Protein AF-A0A3A9AGW6-F1 (afdb_monomer_lite)

Structure (mmCIF, N/CA/C/O backbone):
data_AF-A0A3A9AGW6-F1
#
_entry.id   AF-A0A3A9AGW6-F1
#
loop_
_atom_site.group_PDB
_atom_site.id
_atom_site.type_symbol
_atom_site.label_atom_id
_atom_site.label_alt_id
_atom_site.label_comp_id
_atom_site.label_asym_id
_atom_site.label_entity_id
_atom_site.label_seq_id
_atom_site.pdbx_PDB_ins_code
_atom_site.Cartn_x
_atom_site.Cartn_y
_atom_site.Cartn_z
_atom_site.occupancy
_atom_site.B_iso_or_equiv
_atom_site.auth_seq_id
_atom_site.auth_comp_id
_atom_site.auth_asym_id
_atom_site.auth_atom_id
_atom_site.pdbx_PDB_model_num
ATOM 1 N N . MET A 1 1 ? -18.393 3.444 7.563 1.00 60.59 1 MET A N 1
ATOM 2 C CA . MET A 1 1 ? -17.406 2.835 6.640 1.00 60.59 1 MET A CA 1
ATOM 3 C C . MET A 1 1 ? -17.168 3.638 5.354 1.00 60.59 1 MET A C 1
ATOM 5 O O . MET A 1 1 ? -16.061 3.570 4.843 1.00 60.59 1 MET A O 1
ATOM 9 N N . ILE A 1 2 ? -18.143 4.434 4.879 1.00 63.12 2 ILE A N 1
ATOM 10 C CA . ILE A 1 2 ? -18.035 5.324 3.697 1.00 63.12 2 ILE A CA 1
ATOM 11 C C . ILE A 1 2 ? -16.749 6.183 3.715 1.00 63.12 2 ILE A C 1
ATOM 13 O O . ILE A 1 2 ? -16.004 6.175 2.745 1.00 63.12 2 ILE A O 1
ATOM 17 N N . LYS A 1 3 ? -16.384 6.758 4.873 1.00 85.12 3 LYS A N 1
ATOM 18 C CA . LYS A 1 3 ? -15.176 7.593 5.035 1.00 85.12 3 LYS A CA 1
ATOM 19 C C . LYS A 1 3 ? -13.853 6.916 4.625 1.00 85.12 3 LYS A C 1
ATOM 21 O O . LYS A 1 3 ? -12.990 7.576 4.059 1.00 85.12 3 LYS A O 1
ATOM 26 N N . CYS A 1 4 ? -13.664 5.620 4.910 1.00 89.31 4 CYS A N 1
ATOM 27 C CA . CYS A 1 4 ? -12.426 4.921 4.532 1.00 89.31 4 CYS A CA 1
ATOM 28 C C . CYS A 1 4 ? -12.323 4.768 3.012 1.00 89.31 4 CYS A C 1
ATOM 30 O O . CYS A 1 4 ? -11.256 4.972 2.438 1.00 89.31 4 CYS A O 1
ATOM 32 N N . TYR A 1 5 ? -13.443 4.430 2.369 1.00 90.19 5 TYR A N 1
ATOM 33 C CA . TYR A 1 5 ? -13.514 4.320 0.917 1.00 90.19 5 TYR A CA 1
ATOM 34 C C . TYR A 1 5 ? -13.325 5.684 0.245 1.00 90.19 5 TYR A C 1
ATOM 36 O O . TYR A 1 5 ? -12.588 5.754 -0.732 1.00 90.19 5 TYR A O 1
ATOM 44 N N . ASP A 1 6 ? -13.869 6.769 0.803 1.00 91.00 6 ASP A N 1
ATOM 45 C CA . ASP A 1 6 ? -13.651 8.130 0.287 1.00 91.00 6 ASP A CA 1
ATOM 46 C C . ASP A 1 6 ? -12.162 8.520 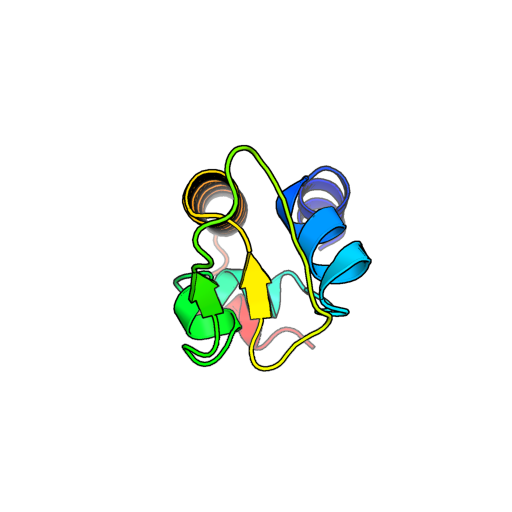0.302 1.00 91.00 6 ASP A C 1
ATOM 48 O O . ASP A 1 6 ? -11.634 9.025 -0.690 1.00 91.00 6 ASP A O 1
ATOM 52 N N . ILE A 1 7 ? -11.454 8.218 1.401 1.00 93.00 7 ILE A N 1
ATOM 53 C CA . ILE A 1 7 ? -10.001 8.435 1.512 1.00 93.00 7 ILE A CA 1
ATOM 54 C C . ILE A 1 7 ? -9.249 7.615 0.454 1.00 93.00 7 ILE A C 1
ATOM 56 O O . ILE A 1 7 ? -8.321 8.117 -0.182 1.00 93.00 7 ILE A O 1
ATOM 60 N N . MET A 1 8 ? -9.644 6.357 0.247 1.00 94.25 8 MET A N 1
ATOM 61 C CA . MET A 1 8 ? -9.013 5.484 -0.745 1.00 94.25 8 MET A CA 1
ATOM 62 C C . MET A 1 8 ? -9.271 5.934 -2.184 1.00 94.25 8 MET A C 1
ATOM 64 O O . MET A 1 8 ? -8.353 5.872 -2.999 1.00 94.25 8 MET A O 1
ATOM 68 N N . LEU A 1 9 ? -10.474 6.420 -2.500 1.00 90.31 9 LEU A N 1
ATOM 69 C CA . LEU A 1 9 ? -10.824 6.923 -3.833 1.00 90.31 9 LEU A CA 1
ATOM 70 C C . LEU A 1 9 ? -9.942 8.110 -4.245 1.00 90.31 9 LEU A C 1
ATOM 72 O O . LEU A 1 9 ? -9.544 8.209 -5.408 1.00 90.31 9 LEU A O 1
ATOM 76 N N . GLY A 1 10 ? -9.585 8.972 -3.289 1.00 89.44 10 GLY A N 1
ATOM 77 C CA . GLY A 1 10 ? -8.665 10.091 -3.502 1.00 89.44 10 GLY A CA 1
ATOM 78 C C . GLY A 1 10 ? -7.180 9.709 -3.548 1.00 89.44 10 GLY A C 1
ATOM 79 O O . GLY A 1 10 ? -6.339 10.569 -3.806 1.00 89.44 10 GLY A O 1
ATOM 80 N N . SER A 1 11 ? -6.823 8.448 -3.288 1.00 93.44 11 SER A N 1
ATOM 81 C CA . SER A 1 11 ? -5.429 8.031 -3.144 1.00 93.44 11 SER A CA 1
ATOM 82 C C . SER A 1 11 ? -4.800 7.607 -4.473 1.00 93.44 11 SER A C 1
ATOM 84 O O . SER A 1 11 ? -5.210 6.627 -5.100 1.00 93.44 11 SER A O 1
ATOM 86 N N . GLY A 1 12 ? -3.731 8.302 -4.875 1.00 92.25 12 GLY A N 1
ATOM 87 C CA . GLY A 1 12 ? -3.000 8.013 -6.115 1.00 92.25 12 GLY A CA 1
ATOM 88 C C . GLY A 1 12 ? -2.412 6.598 -6.177 1.00 92.25 12 GLY A C 1
ATOM 89 O O . GLY A 1 12 ? -2.363 5.999 -7.255 1.00 92.25 12 GLY A O 1
ATOM 90 N N . VAL A 1 13 ? -2.030 6.019 -5.032 1.00 94.81 13 VAL A N 1
ATOM 91 C CA . VAL A 1 13 ? -1.529 4.638 -4.973 1.00 94.81 13 VAL A CA 1
ATOM 92 C C . VAL A 1 13 ? -2.636 3.624 -5.247 1.00 94.81 13 VAL A C 1
ATOM 94 O O . VAL A 1 13 ? -2.399 2.684 -5.995 1.00 94.81 13 VAL A O 1
ATOM 97 N N . VAL A 1 14 ? -3.862 3.838 -4.757 1.00 95.75 14 VAL A N 1
ATOM 98 C CA . VAL A 1 14 ? -5.001 2.942 -5.040 1.00 95.75 14 VAL A CA 1
ATOM 99 C C . VAL A 1 14 ? -5.303 2.930 -6.535 1.00 95.75 14 VAL A C 1
ATOM 101 O O . VAL A 1 14 ? -5.424 1.866 -7.141 1.00 95.75 14 VAL A O 1
ATOM 104 N N . GLN A 1 15 ? -5.354 4.115 -7.147 1.00 92.94 15 GLN A N 1
ATOM 105 C CA . GLN A 1 15 ? -5.597 4.253 -8.583 1.00 92.94 15 GLN A CA 1
ATOM 106 C C . GLN A 1 15 ? -4.469 3.633 -9.415 1.00 92.94 15 GLN A C 1
ATOM 108 O O . GLN A 1 15 ? -4.741 2.947 -10.396 1.00 92.94 15 GLN A O 1
ATOM 113 N N . SER A 1 16 ? -3.210 3.821 -9.008 1.00 91.81 16 SER A N 1
ATOM 114 C CA . SER A 1 16 ? -2.056 3.247 -9.709 1.00 91.81 16 SER A CA 1
ATOM 115 C C . SER A 1 16 ? -2.047 1.720 -9.631 1.00 91.81 16 SER A C 1
ATOM 117 O O . SER A 1 16 ? -1.875 1.047 -10.644 1.00 91.81 16 SER A O 1
ATOM 119 N N . LEU A 1 17 ? -2.267 1.161 -8.442 1.00 93.56 17 LEU A N 1
ATOM 120 C CA . LEU A 1 17 ? -2.264 -0.285 -8.235 1.00 93.56 17 LEU A CA 1
ATOM 121 C C . LEU A 1 17 ? -3.391 -0.970 -9.013 1.00 93.56 17 LEU A C 1
ATOM 123 O O . LEU A 1 17 ? -3.137 -1.955 -9.706 1.00 93.56 17 LEU A O 1
ATOM 127 N N . LYS A 1 18 ? -4.601 -0.402 -8.989 1.00 93.06 18 LYS A N 1
ATOM 128 C CA . LYS A 1 18 ? -5.725 -0.905 -9.784 1.00 93.06 18 LYS A CA 1
ATOM 129 C C . LYS A 1 18 ? -5.490 -0.727 -11.286 1.00 93.06 18 LYS A C 1
ATOM 131 O O . LYS A 1 18 ? -5.685 -1.667 -12.047 1.00 93.06 18 LYS A O 1
ATOM 136 N N . GLY A 1 19 ? -5.068 0.462 -11.713 1.00 90.75 19 GLY A N 1
ATOM 137 C CA . GLY A 1 19 ? -4.946 0.820 -13.127 1.00 90.75 19 GLY A CA 1
ATOM 138 C C . GLY A 1 19 ? -3.802 0.119 -13.860 1.00 90.75 19 GLY A C 1
ATOM 139 O O . GLY A 1 19 ? -3.975 -0.269 -15.011 1.00 90.75 19 GLY A O 1
ATOM 140 N N . TYR A 1 20 ? -2.650 -0.064 -13.209 1.00 90.69 20 TYR A N 1
ATOM 141 C CA . TYR A 1 20 ? -1.466 -0.645 -13.854 1.00 90.69 20 TYR A CA 1
ATOM 142 C C . TYR A 1 20 ? -1.242 -2.117 -13.501 1.00 90.69 20 TYR A C 1
ATOM 144 O O . TYR A 1 20 ? -0.806 -2.897 -14.347 1.00 90.69 20 TYR A O 1
ATOM 152 N N . TRP A 1 21 ? -1.531 -2.507 -12.258 1.00 93.19 21 TRP A N 1
ATOM 153 C CA . TRP A 1 21 ? -1.256 -3.854 -11.750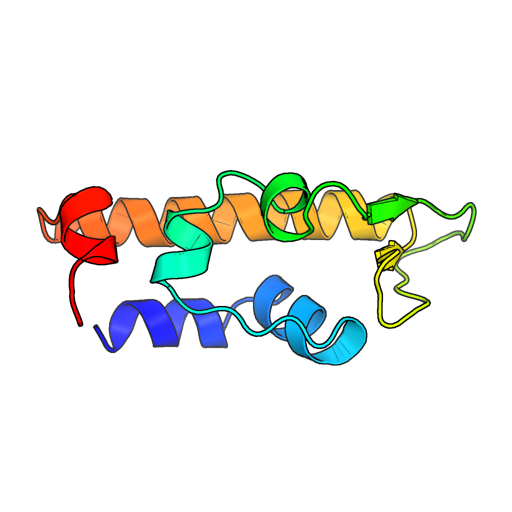 1.00 93.19 21 TRP A CA 1
ATOM 154 C C . TRP A 1 21 ? -2.507 -4.690 -11.497 1.00 93.19 21 TRP A C 1
ATOM 156 O O . TRP A 1 21 ? -2.376 -5.853 -11.129 1.00 93.19 21 TRP A O 1
ATOM 166 N N . GLY A 1 22 ? -3.706 -4.138 -11.708 1.00 91.25 22 GLY A N 1
ATOM 167 C CA . GLY A 1 22 ? -4.963 -4.854 -11.481 1.00 91.25 22 GLY A CA 1
ATOM 168 C C . GLY A 1 22 ? -5.204 -5.229 -10.016 1.00 91.25 22 GLY A C 1
ATOM 169 O O . GLY A 1 22 ? -6.062 -6.061 -9.737 1.00 91.25 22 GLY A O 1
ATOM 170 N N . ILE A 1 23 ? -4.455 -4.641 -9.077 1.00 92.81 23 ILE A N 1
ATOM 171 C CA . ILE A 1 23 ? -4.587 -4.937 -7.650 1.00 92.81 23 ILE A CA 1
ATOM 172 C C . ILE A 1 23 ? -5.761 -4.130 -7.104 1.00 92.81 23 ILE A C 1
ATOM 174 O O . ILE A 1 23 ? -5.706 -2.900 -7.012 1.00 92.81 23 ILE A O 1
ATOM 178 N N . GLU A 1 24 ? -6.827 -4.828 -6.728 1.00 92.62 24 GLU A N 1
ATOM 179 C CA . GLU A 1 24 ? -7.969 -4.218 -6.059 1.00 92.62 24 GLU A CA 1
ATOM 180 C C . GLU A 1 24 ? -7.720 -4.117 -4.555 1.00 92.62 24 GLU A C 1
ATOM 182 O O . GLU A 1 24 ? -7.401 -5.098 -3.886 1.00 92.62 24 GLU A O 1
ATOM 187 N N . LEU A 1 25 ? -7.873 -2.907 -4.019 1.00 93.19 25 LEU A N 1
ATOM 188 C CA . LEU A 1 25 ? -7.695 -2.632 -2.601 1.00 93.19 25 LEU A CA 1
ATOM 189 C C . LEU A 1 25 ? -9.033 -2.355 -1.929 1.00 93.19 25 LEU A C 1
ATOM 191 O O . LEU A 1 25 ? -9.829 -1.550 -2.411 1.00 93.19 25 LEU A O 1
ATOM 195 N N . SER A 1 26 ? -9.214 -2.951 -0.756 1.00 93.69 26 SER A N 1
ATOM 196 C CA . SER A 1 26 ? -10.220 -2.556 0.227 1.00 93.69 26 SER A CA 1
ATOM 197 C C . SER A 1 26 ? -9.540 -1.928 1.451 1.00 93.69 26 SER A C 1
ATOM 199 O O . SER A 1 26 ? -8.341 -2.149 1.671 1.00 93.69 26 SER A O 1
ATOM 201 N N . PRO A 1 27 ? -10.269 -1.168 2.287 1.00 94.19 27 PRO A N 1
ATOM 202 C CA . PRO A 1 27 ? -9.721 -0.630 3.527 1.00 94.19 27 PRO A CA 1
ATOM 203 C C . PRO A 1 27 ? -9.116 -1.715 4.425 1.00 94.19 27 PRO A C 1
ATOM 205 O O . PRO A 1 27 ? -8.055 -1.507 5.009 1.00 94.19 27 PRO A O 1
ATOM 208 N N . GLN A 1 28 ? -9.758 -2.885 4.499 1.00 93.44 28 GLN A N 1
ATOM 209 C CA . GLN A 1 28 ? -9.297 -4.020 5.298 1.00 93.44 28 GLN A CA 1
ATOM 210 C C . GLN A 1 28 ? -7.934 -4.524 4.820 1.00 93.44 28 GLN A C 1
ATOM 212 O O . GLN A 1 28 ? -7.054 -4.752 5.649 1.00 93.44 28 GLN A O 1
ATOM 217 N N . ILE A 1 29 ? -7.743 -4.632 3.498 1.00 94.38 29 ILE A N 1
ATOM 218 C CA . ILE A 1 29 ? -6.459 -5.024 2.903 1.00 94.38 29 ILE A CA 1
ATOM 219 C C . ILE A 1 29 ? -5.384 -4.001 3.275 1.00 94.38 29 ILE A C 1
ATOM 221 O O . ILE A 1 29 ? -4.345 -4.373 3.806 1.00 94.38 29 ILE A O 1
ATOM 225 N N . VAL A 1 30 ? -5.642 -2.704 3.081 1.00 95.44 30 VAL A N 1
ATOM 226 C CA . VAL A 1 30 ? -4.634 -1.660 3.348 1.00 95.44 30 VAL A CA 1
ATOM 227 C C . VAL A 1 30 ? -4.243 -1.593 4.830 1.00 95.44 30 VAL A C 1
ATOM 229 O O . VAL A 1 30 ? -3.086 -1.360 5.175 1.00 95.44 30 VAL A O 1
ATOM 232 N N . ILE A 1 31 ? -5.204 -1.795 5.729 1.00 94.25 31 ILE A N 1
ATOM 233 C CA . ILE A 1 31 ? -4.952 -1.840 7.174 1.00 94.25 31 ILE A CA 1
ATOM 234 C C . ILE A 1 31 ? -4.179 -3.111 7.557 1.00 94.25 31 ILE A C 1
ATOM 236 O O . ILE A 1 31 ? -3.298 -3.058 8.426 1.00 94.25 31 ILE A O 1
ATOM 240 N N . GLY A 1 32 ? -4.497 -4.236 6.912 1.00 92.44 32 GLY A N 1
ATOM 241 C CA . GLY A 1 32 ? -3.883 -5.536 7.158 1.00 92.44 32 GLY A CA 1
ATOM 242 C C . GLY A 1 32 ? -2.453 -5.663 6.673 1.00 92.44 32 GLY A C 1
ATOM 243 O O . GLY A 1 32 ? -1.622 -6.154 7.431 1.00 92.44 32 GLY A O 1
ATOM 244 N N . GLU A 1 33 ? -2.161 -5.157 5.482 1.00 94.88 33 GLU A N 1
ATOM 245 C CA . GLU A 1 33 ? -0.847 -5.279 4.864 1.00 94.88 33 GLU A CA 1
ATOM 246 C C . GLU A 1 33 ? 0.033 -4.080 5.237 1.00 94.88 33 GLU A C 1
ATOM 248 O O . GLU A 1 33 ? -0.257 -2.932 4.893 1.00 94.88 33 GLU A O 1
ATOM 253 N N . GLU A 1 34 ? 1.122 -4.327 5.969 1.00 94.00 34 GLU A N 1
ATOM 254 C CA . GLU A 1 34 ? 1.956 -3.267 6.557 1.00 94.00 34 GLU A CA 1
ATOM 255 C C . GLU A 1 34 ? 2.714 -2.426 5.525 1.00 94.00 34 GLU A C 1
ATOM 257 O O . GLU A 1 34 ? 3.014 -1.253 5.769 1.00 94.00 34 GLU A O 1
ATOM 262 N N . SER A 1 35 ? 3.018 -3.010 4.368 1.00 96.44 35 SER A N 1
ATOM 263 C CA . SER A 1 35 ? 3.728 -2.342 3.285 1.00 96.44 35 SER A CA 1
ATOM 264 C C . SER A 1 35 ? 3.225 -2.795 1.919 1.00 96.44 35 SER A C 1
ATOM 266 O O . SER A 1 35 ? 2.586 -3.837 1.777 1.00 96.44 35 SER A O 1
ATOM 268 N N . ILE A 1 36 ? 3.572 -2.013 0.896 1.00 96.00 36 ILE A N 1
ATOM 269 C CA . ILE A 1 36 ? 3.298 -2.371 -0.495 1.00 96.00 36 ILE A CA 1
ATOM 270 C C . ILE A 1 36 ? 4.025 -3.656 -0.919 1.00 96.00 36 ILE A C 1
ATOM 272 O O . ILE A 1 36 ? 3.513 -4.400 -1.751 1.00 96.00 36 ILE A O 1
ATOM 276 N N . ASP A 1 37 ? 5.192 -3.938 -0.334 1.00 96.38 37 ASP A N 1
ATOM 277 C CA . ASP A 1 37 ? 5.937 -5.168 -0.597 1.00 96.38 37 ASP A CA 1
ATOM 278 C C . ASP A 1 37 ? 5.155 -6.384 -0.092 1.00 96.38 37 ASP A C 1
ATOM 280 O O . ASP A 1 37 ? 4.988 -7.344 -0.841 1.00 96.38 37 ASP A O 1
ATOM 284 N N . VAL A 1 38 ? 4.609 -6.319 1.132 1.00 95.94 38 VAL A N 1
ATOM 285 C CA . VAL A 1 38 ? 3.784 -7.401 1.696 1.00 95.94 38 VAL A CA 1
ATOM 286 C C . VAL A 1 38 ? 2.500 -7.570 0.881 1.00 95.94 38 VAL A C 1
ATOM 288 O O . VAL A 1 38 ? 2.219 -8.679 0.434 1.00 95.94 38 VAL A O 1
ATOM 291 N N . LEU A 1 39 ? 1.809 -6.468 0.563 1.00 95.56 39 LEU A N 1
ATOM 292 C CA . LEU A 1 39 ? 0.630 -6.467 -0.313 1.00 95.56 39 LEU A CA 1
ATOM 293 C C . LEU A 1 39 ? 0.892 -7.183 -1.651 1.00 95.56 39 LEU A C 1
ATOM 295 O O . LEU A 1 39 ? 0.039 -7.903 -2.164 1.00 95.56 39 LEU A O 1
ATOM 299 N N . CYS A 1 40 ? 2.076 -6.980 -2.228 1.00 94.50 40 CYS A N 1
ATOM 300 C CA . CYS A 1 40 ? 2.471 -7.573 -3.503 1.00 94.50 40 CYS A CA 1
ATOM 301 C C . CYS A 1 40 ? 3.158 -8.942 -3.352 1.00 94.50 40 CYS A C 1
ATOM 303 O O . CYS A 1 40 ? 3.779 -9.421 -4.307 1.00 94.50 40 CYS A O 1
ATOM 305 N N . ASN A 1 41 ? 3.085 -9.582 -2.179 1.00 95.00 41 ASN A N 1
ATOM 306 C CA . ASN A 1 41 ? 3.751 -10.851 -1.866 1.00 95.00 41 ASN A CA 1
ATOM 307 C C . ASN A 1 41 ? 5.263 -10.839 -2.172 1.00 95.00 41 ASN A C 1
ATOM 309 O O . ASN A 1 41 ? 5.815 -11.831 -2.642 1.00 95.00 41 ASN A O 1
ATOM 313 N N . ASN A 1 42 ? 5.928 -9.701 -1.963 1.00 94.81 42 ASN A N 1
ATOM 314 C CA . ASN A 1 42 ? 7.336 -9.446 -2.288 1.00 94.81 42 ASN A CA 1
ATOM 315 C C . ASN A 1 42 ? 7.707 -9.682 -3.770 1.00 94.81 42 ASN A C 1
ATOM 317 O O . 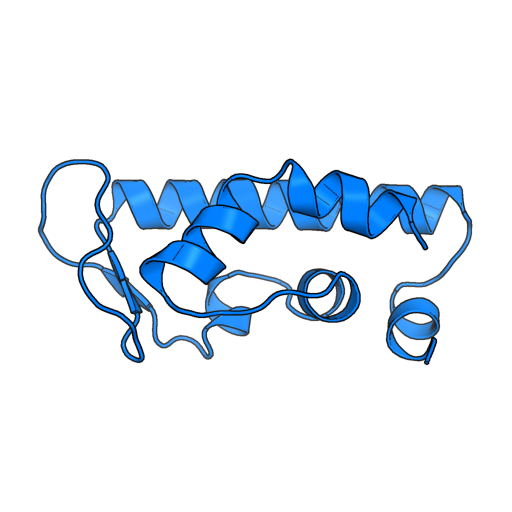ASN A 1 42 ? 8.872 -9.904 -4.091 1.00 94.81 42 ASN A O 1
ATOM 321 N N . ASN A 1 43 ? 6.737 -9.600 -4.691 1.00 95.19 43 ASN A N 1
ATOM 322 C CA . ASN A 1 43 ? 6.946 -9.789 -6.134 1.00 95.19 43 ASN A CA 1
ATOM 323 C C . ASN A 1 43 ? 7.125 -8.473 -6.908 1.00 95.19 43 ASN A C 1
ATOM 325 O O . ASN A 1 43 ? 6.851 -8.422 -8.109 1.00 95.19 43 ASN A O 1
ATOM 329 N N . ILE A 1 44 ? 7.557 -7.399 -6.244 1.00 94.56 44 ILE A N 1
ATOM 330 C CA . ILE A 1 44 ? 7.890 -6.144 -6.923 1.00 94.56 44 ILE A CA 1
ATOM 331 C C . ILE A 1 44 ? 9.316 -6.243 -7.453 1.00 94.56 44 ILE A C 1
ATOM 333 O O . ILE A 1 44 ? 10.255 -6.510 -6.704 1.00 94.56 44 ILE A O 1
ATOM 337 N N . LYS A 1 45 ? 9.488 -6.003 -8.752 1.00 94.62 45 LYS A N 1
ATOM 338 C CA . LYS A 1 45 ? 10.796 -5.965 -9.401 1.00 94.62 45 LYS A CA 1
ATOM 339 C C . LYS A 1 45 ? 11.086 -4.545 -9.867 1.00 94.62 45 LYS A C 1
ATOM 341 O O . LYS A 1 45 ? 10.331 -3.974 -10.648 1.00 94.62 45 LYS A O 1
ATOM 346 N N . ILE A 1 46 ? 12.204 -4.002 -9.404 1.00 93.81 46 ILE A N 1
ATOM 347 C CA . ILE A 1 46 ? 12.686 -2.693 -9.839 1.00 93.81 46 ILE A CA 1
ATOM 348 C C . ILE A 1 46 ? 13.431 -2.879 -11.162 1.00 93.81 46 ILE A C 1
ATOM 350 O O . ILE A 1 46 ? 14.370 -3.676 -11.233 1.00 93.81 46 ILE A O 1
ATOM 354 N N . ASP A 1 47 ? 13.000 -2.179 -12.208 1.00 90.06 47 ASP A N 1
ATOM 355 C CA . ASP A 1 47 ? 13.727 -2.125 -13.475 1.00 90.06 47 ASP A CA 1
ATOM 356 C C . ASP A 1 47 ? 14.729 -0.955 -13.507 1.00 90.06 47 ASP A C 1
ATOM 358 O O . ASP A 1 47 ? 14.759 -0.086 -12.631 1.00 90.06 47 ASP A O 1
ATOM 362 N N . SER A 1 48 ? 15.606 -0.961 -14.509 1.00 85.75 48 SER A N 1
ATOM 363 C CA . SER A 1 48 ? 16.598 0.094 -14.733 1.00 85.75 48 SER A CA 1
ATOM 364 C C . SER A 1 48 ? 16.044 1.268 -15.546 1.00 85.75 48 SER A C 1
ATOM 366 O O . SER A 1 48 ? 16.828 2.063 -16.061 1.00 85.75 48 SER A O 1
ATOM 368 N N . SER A 1 49 ? 14.722 1.362 -15.715 1.00 83.38 49 SER A N 1
ATOM 369 C CA . SER A 1 49 ? 14.107 2.451 -16.468 1.00 83.38 49 SER A CA 1
ATOM 370 C C . SER A 1 49 ? 14.300 3.768 -15.718 1.00 83.38 49 SER A C 1
ATOM 372 O O . SER A 1 49 ? 14.083 3.854 -14.506 1.00 83.38 49 SER A O 1
ATOM 374 N N . GLU A 1 50 ? 14.696 4.813 -16.438 1.00 78.75 50 GLU A N 1
ATOM 375 C CA . GLU A 1 50 ? 14.742 6.163 -15.883 1.00 78.75 50 GLU A CA 1
ATOM 376 C C . GLU A 1 50 ? 13.326 6.754 -15.773 1.00 78.75 50 GLU A C 1
ATOM 378 O O . GLU A 1 50 ? 12.437 6.446 -16.568 1.00 78.75 50 GLU A O 1
ATOM 383 N N . GLY A 1 51 ? 13.112 7.626 -14.784 1.00 82.62 51 GLY A N 1
ATOM 384 C CA . GLY A 1 51 ? 11.840 8.329 -14.589 1.00 82.62 51 GLY A CA 1
ATOM 385 C C . GLY A 1 51 ? 10.822 7.591 -13.713 1.00 82.62 51 GLY A C 1
ATOM 386 O O . GLY A 1 51 ? 11.166 6.685 -12.957 1.00 82.62 51 GLY A O 1
ATOM 387 N N . ASP A 1 52 ? 9.564 8.031 -13.762 1.00 86.94 52 ASP A N 1
ATOM 388 C CA . ASP A 1 52 ? 8.432 7.487 -12.997 1.00 86.94 52 ASP A CA 1
ATOM 389 C C . ASP A 1 52 ? 7.575 6.601 -13.919 1.00 86.94 52 ASP A C 1
ATOM 391 O O . ASP A 1 52 ? 6.780 7.115 -14.708 1.00 86.94 52 ASP A O 1
ATOM 395 N N . SER A 1 53 ? 7.778 5.279 -13.881 1.00 86.75 53 SER A N 1
ATOM 396 C CA . SER A 1 53 ? 7.114 4.347 -14.800 1.00 86.75 53 SER A CA 1
ATOM 397 C C . SER A 1 53 ? 6.690 3.032 -14.139 1.00 86.75 53 SER A C 1
ATOM 399 O O . SER A 1 53 ? 7.311 2.540 -13.193 1.00 86.75 53 SER A O 1
ATOM 401 N N . ILE A 1 54 ? 5.602 2.458 -14.662 1.00 87.75 54 ILE A N 1
ATOM 402 C CA . ILE A 1 54 ? 5.115 1.105 -14.368 1.00 87.75 54 ILE A CA 1
ATOM 403 C C . ILE A 1 54 ? 4.983 0.372 -15.703 1.00 87.75 54 ILE A C 1
ATOM 405 O O . ILE A 1 54 ? 4.396 0.920 -16.634 1.00 87.75 54 ILE A O 1
ATOM 409 N N . THR A 1 55 ? 5.542 -0.834 -15.811 1.00 80.81 55 THR A N 1
ATOM 410 C CA . THR A 1 55 ? 5.774 -1.484 -17.115 1.00 80.81 55 THR A CA 1
ATOM 411 C C . THR A 1 55 ? 4.951 -2.745 -17.364 1.00 80.81 55 THR A C 1
ATOM 413 O O . THR A 1 55 ? 4.555 -2.971 -18.503 1.00 80.81 55 THR A O 1
ATOM 416 N N . LEU A 1 56 ? 4.662 -3.562 -16.346 1.00 74.12 56 LEU A N 1
ATOM 417 C CA . LEU A 1 56 ? 3.933 -4.829 -16.515 1.00 74.12 56 LEU A CA 1
ATOM 418 C C . LEU A 1 56 ? 2.820 -4.991 -15.482 1.00 74.12 56 LEU A C 1
ATOM 420 O O . LEU A 1 56 ? 3.025 -4.705 -14.302 1.00 74.12 56 LEU A O 1
ATOM 424 N N . SER A 1 57 ? 1.678 -5.525 -15.920 1.00 77.44 57 SER A N 1
ATOM 425 C CA . SER A 1 57 ? 0.676 -6.142 -15.048 1.00 77.44 57 SER A CA 1
ATOM 426 C C . SER A 1 57 ? 1.313 -7.394 -14.434 1.00 77.44 57 SER A C 1
ATOM 428 O O . SER A 1 57 ? 1.715 -8.293 -15.168 1.00 77.44 57 SER A O 1
ATOM 430 N N . GLY A 1 58 ? 1.523 -7.413 -13.118 1.00 77.50 58 GLY A N 1
ATOM 431 C CA . GLY A 1 58 ? 2.271 -8.490 -12.462 1.00 77.50 58 GLY A CA 1
ATOM 432 C C . GLY A 1 58 ? 1.440 -9.738 -12.133 1.00 77.50 58 GLY A C 1
ATOM 433 O O . GLY A 1 58 ? 0.282 -9.828 -12.546 1.00 77.50 58 GLY A O 1
ATOM 434 N N . PRO A 1 59 ? 2.008 -10.680 -11.346 1.00 87.44 59 PRO A N 1
ATOM 435 C CA . PRO A 1 59 ? 3.402 -10.728 -10.870 1.00 87.44 59 PRO A CA 1
ATOM 436 C C . PRO A 1 59 ? 4.411 -11.322 -11.897 1.00 87.44 59 PRO A C 1
ATOM 438 O O . PRO A 1 59 ? 4.052 -12.248 -12.624 1.00 87.44 59 PRO A O 1
ATOM 441 N N . PRO A 1 60 ? 5.685 -10.851 -11.934 1.00 90.38 60 PRO A N 1
ATOM 442 C CA . PRO A 1 60 ? 6.246 -9.802 -11.082 1.00 90.38 60 PRO A CA 1
ATOM 443 C C . PRO A 1 60 ? 5.722 -8.412 -11.459 1.00 90.38 60 PRO A C 1
ATOM 445 O O . PRO A 1 60 ? 5.542 -8.088 -12.630 1.00 90.38 60 PRO A O 1
ATOM 448 N N . TYR A 1 61 ? 5.485 -7.590 -10.443 1.00 93.69 61 TYR A N 1
ATOM 449 C CA . TYR A 1 61 ? 5.033 -6.210 -10.578 1.00 93.69 61 TYR A CA 1
ATOM 450 C C . TYR A 1 61 ? 6.240 -5.322 -10.868 1.00 93.69 61 TYR A C 1
ATOM 452 O O . TYR A 1 61 ? 7.073 -5.099 -9.989 1.00 93.69 61 TYR A O 1
ATOM 460 N N . VAL A 1 62 ? 6.381 -4.864 -12.112 1.00 94.12 62 VAL A N 1
ATOM 461 C CA . VAL A 1 62 ? 7.591 -4.151 -12.550 1.00 94.12 62 VAL A CA 1
ATOM 462 C C . VAL A 1 62 ? 7.365 -2.643 -12.585 1.00 94.12 62 VAL A C 1
ATOM 464 O O . VAL A 1 62 ? 6.375 -2.167 -13.148 1.00 94.12 62 VAL A O 1
ATOM 467 N N . CYS A 1 63 ? 8.282 -1.892 -11.976 1.00 94.56 63 CYS A N 1
ATOM 468 C CA . CYS A 1 63 ? 8.300 -0.430 -12.014 1.00 94.56 63 CYS A CA 1
ATOM 469 C C . CYS A 1 63 ? 9.719 0.126 -11.870 1.00 94.56 63 CYS A C 1
ATOM 471 O O . CYS A 1 63 ? 10.630 -0.574 -11.421 1.00 94.56 63 CYS A O 1
ATOM 473 N N . SER A 1 64 ? 9.887 1.403 -12.209 1.00 95.06 64 SER A N 1
ATOM 474 C CA . SER A 1 64 ? 11.139 2.109 -11.965 1.00 95.06 64 SER A CA 1
ATOM 475 C C . SER A 1 64 ? 11.380 2.330 -10.472 1.00 95.06 64 SER A C 1
ATOM 477 O O . SER A 1 64 ? 10.456 2.357 -9.652 1.00 95.06 64 SER A O 1
ATOM 479 N N . LYS A 1 65 ? 12.640 2.577 -10.101 1.00 95.00 65 LYS A N 1
ATOM 480 C CA . LYS A 1 65 ? 13.012 2.871 -8.708 1.00 95.00 65 LYS A CA 1
ATOM 481 C C . LYS A 1 65 ? 12.255 4.076 -8.137 1.00 95.00 65 LYS A C 1
ATOM 483 O O . LYS A 1 65 ? 11.787 4.027 -7.004 1.00 95.00 65 LYS A O 1
ATOM 488 N N . ILE A 1 66 ? 12.128 5.155 -8.913 1.00 95.06 66 ILE A N 1
ATOM 489 C CA . ILE A 1 66 ? 11.429 6.379 -8.481 1.00 95.06 66 ILE A CA 1
ATOM 490 C C . ILE A 1 66 ? 9.958 6.070 -8.199 1.00 95.06 66 ILE A C 1
ATOM 492 O O . ILE A 1 66 ? 9.410 6.502 -7.180 1.00 95.06 66 ILE A O 1
ATOM 496 N N . ARG A 1 67 ? 9.328 5.287 -9.078 1.00 94.69 67 ARG A N 1
ATOM 497 C CA . ARG A 1 67 ? 7.933 4.894 -8.928 1.00 94.69 67 ARG A CA 1
ATOM 498 C C . ARG A 1 67 ? 7.728 3.989 -7.722 1.00 94.69 67 ARG A C 1
ATOM 500 O O . ARG A 1 67 ? 6.802 4.236 -6.955 1.00 94.69 67 ARG A O 1
ATOM 507 N N . TYR A 1 68 ? 8.613 3.018 -7.503 1.00 95.44 68 TYR A N 1
ATOM 508 C CA . TYR A 1 68 ? 8.592 2.167 -6.312 1.00 95.44 68 TYR A CA 1
ATOM 509 C C . TYR A 1 68 ? 8.626 2.985 -5.012 1.00 95.44 68 TYR A C 1
ATOM 511 O O . TYR A 1 68 ? 7.746 2.831 -4.165 1.00 95.44 68 TYR A O 1
ATOM 519 N N . GLU A 1 69 ? 9.577 3.915 -4.874 1.00 96.25 69 GLU A N 1
ATOM 520 C CA . GLU A 1 69 ? 9.680 4.765 -3.677 1.00 96.25 69 GLU A CA 1
ATOM 521 C C . GLU A 1 69 ? 8.443 5.658 -3.491 1.00 96.25 69 GLU A C 1
ATOM 523 O O . GLU A 1 69 ? 7.949 5.839 -2.373 1.00 96.25 69 GLU A O 1
ATOM 528 N N . SER A 1 70 ? 7.893 6.180 -4.591 1.00 96.06 70 SER A N 1
ATOM 529 C CA . SER A 1 70 ? 6.654 6.961 -4.574 1.00 96.06 70 SER A CA 1
ATOM 530 C C . SER A 1 70 ? 5.463 6.130 -4.088 1.00 96.06 70 SER A C 1
ATOM 532 O O . SER A 1 70 ? 4.738 6.570 -3.194 1.00 96.06 70 SER A O 1
ATOM 534 N N . LEU A 1 71 ? 5.283 4.915 -4.618 1.00 96.00 71 LEU A N 1
ATOM 535 C CA . LEU A 1 71 ? 4.210 4.007 -4.208 1.00 96.00 71 LEU A CA 1
ATOM 536 C C . LEU A 1 71 ? 4.358 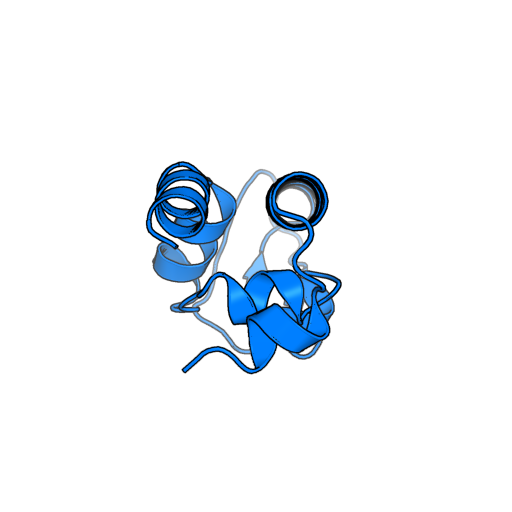3.596 -2.742 1.00 96.00 71 LEU A C 1
ATOM 538 O O . LEU A 1 71 ? 3.379 3.616 -2.001 1.00 96.00 71 LEU A O 1
ATOM 542 N N . LYS A 1 72 ? 5.580 3.285 -2.302 1.00 97.38 72 LYS A N 1
ATOM 543 C CA . LYS A 1 72 ? 5.885 2.930 -0.913 1.00 97.38 72 LYS A CA 1
ATOM 544 C C . LYS A 1 72 ? 5.519 4.051 0.056 1.00 97.38 72 LYS A C 1
ATOM 546 O O . LYS A 1 72 ? 4.876 3.794 1.076 1.00 97.38 72 LYS A O 1
ATOM 551 N N . ARG A 1 73 ? 5.885 5.297 -0.268 1.00 97.94 73 ARG A N 1
ATOM 552 C CA . ARG A 1 73 ? 5.514 6.476 0.528 1.00 97.94 73 ARG A CA 1
ATOM 553 C C . ARG A 1 73 ? 3.998 6.665 0.569 1.00 97.94 73 ARG A C 1
ATOM 555 O O . ARG A 1 73 ? 3.433 6.726 1.657 1.00 97.94 73 ARG A O 1
ATOM 562 N N . GLN A 1 74 ? 3.349 6.700 -0.594 1.00 97.44 74 GLN A N 1
ATOM 563 C CA . GLN A 1 74 ? 1.904 6.924 -0.695 1.00 97.44 74 GLN A CA 1
ATOM 564 C C . GLN A 1 74 ? 1.096 5.830 0.013 1.00 97.44 74 GLN A C 1
ATOM 566 O O . GLN A 1 74 ? 0.120 6.127 0.698 1.00 97.44 74 GLN A O 1
ATOM 571 N N . TYR A 1 75 ? 1.514 4.567 -0.106 1.00 98.00 75 TYR A N 1
ATOM 572 C CA . TYR A 1 75 ? 0.879 3.449 0.590 1.00 98.00 75 TYR A CA 1
ATOM 573 C C . TYR A 1 75 ? 0.970 3.612 2.109 1.00 98.00 75 TYR A C 1
ATOM 575 O O . TYR A 1 75 ? -0.030 3.479 2.816 1.00 98.00 75 TYR A O 1
ATOM 583 N N . LYS A 1 76 ? 2.155 3.968 2.618 1.00 97.50 76 LYS A N 1
ATOM 584 C CA . LYS A 1 76 ? 2.363 4.223 4.047 1.00 97.50 76 LYS A CA 1
ATOM 585 C C . LYS A 1 76 ? 1.506 5.389 4.550 1.00 97.50 76 LYS A C 1
ATOM 587 O O . LYS A 1 76 ? 0.907 5.285 5.617 1.00 97.50 76 LYS A O 1
ATOM 592 N N . GLU A 1 77 ? 1.430 6.482 3.796 1.00 97.19 77 GLU A N 1
ATOM 593 C CA . GLU A 1 77 ? 0.595 7.646 4.125 1.00 97.19 77 GLU A CA 1
ATOM 594 C C . GLU A 1 77 ? -0.896 7.291 4.154 1.00 97.19 77 GLU A C 1
ATOM 596 O O . GLU A 1 77 ? -1.590 7.626 5.120 1.00 97.19 77 GLU A O 1
ATOM 601 N N . LEU A 1 78 ? -1.375 6.554 3.148 1.00 97.19 78 LEU A N 1
ATOM 602 C CA . LEU A 1 78 ? -2.749 6.061 3.099 1.00 97.19 78 LEU A CA 1
ATOM 603 C C . LEU A 1 78 ? -3.056 5.191 4.320 1.00 97.19 78 LEU A C 1
ATOM 605 O O . LEU A 1 78 ? -4.018 5.456 5.041 1.00 97.19 78 LEU A O 1
ATOM 609 N N . ARG A 1 79 ? -2.215 4.188 4.590 1.00 96.56 79 ARG A N 1
ATOM 610 C CA . ARG A 1 79 ? -2.397 3.276 5.721 1.00 96.56 79 ARG A CA 1
ATOM 611 C C . ARG A 1 79 ? -2.428 4.024 7.052 1.00 96.56 79 ARG A C 1
ATOM 613 O O . ARG A 1 79 ? -3.322 3.789 7.860 1.00 96.56 79 ARG A O 1
ATOM 620 N N . ASN A 1 80 ? -1.503 4.956 7.266 1.00 96.44 80 ASN A N 1
ATOM 621 C CA . ASN A 1 80 ? -1.473 5.775 8.479 1.00 96.44 80 ASN A CA 1
ATOM 622 C C . ASN A 1 80 ? -2.739 6.623 8.632 1.00 96.44 80 ASN A C 1
ATOM 624 O O . ASN A 1 80 ? -3.265 6.744 9.736 1.00 96.44 80 ASN A O 1
ATOM 628 N N . THR A 1 81 ? -3.244 7.182 7.533 1.00 95.94 81 THR A N 1
ATOM 629 C CA . THR A 1 81 ? -4.484 7.968 7.535 1.00 95.94 81 THR A CA 1
ATOM 630 C C . THR A 1 81 ? -5.681 7.103 7.927 1.00 95.94 81 THR A C 1
ATOM 632 O O . THR A 1 81 ? -6.468 7.499 8.786 1.00 95.94 81 THR A O 1
ATOM 635 N N . LEU A 1 82 ? -5.788 5.895 7.363 1.00 95.06 82 LEU A N 1
ATOM 636 C CA . LEU A 1 82 ? -6.851 4.949 7.711 1.00 95.06 82 LEU A CA 1
ATOM 637 C C . LEU A 1 82 ? -6.758 4.497 9.174 1.00 95.06 82 LEU A C 1
ATOM 639 O O . LEU A 1 82 ? -7.763 4.496 9.878 1.00 95.06 82 LEU A O 1
ATOM 643 N N . LEU A 1 83 ? -5.559 4.175 9.666 1.00 94.56 83 LEU A N 1
ATOM 644 C CA . LEU A 1 83 ? -5.354 3.794 11.067 1.00 94.56 83 LEU A CA 1
ATOM 645 C C . LEU A 1 83 ? -5.682 4.933 12.039 1.00 94.56 83 LEU A C 1
ATOM 647 O O . LEU A 1 83 ? -6.279 4.687 13.086 1.00 94.56 83 LEU A O 1
ATOM 651 N N . LYS A 1 84 ? -5.333 6.179 11.697 1.00 94.62 84 LYS A N 1
ATOM 652 C CA . LYS A 1 84 ? -5.692 7.358 12.496 1.00 94.62 84 LYS A CA 1
ATOM 653 C C . LYS A 1 84 ? -7.208 7.517 12.579 1.00 94.62 84 LYS A C 1
ATOM 655 O O . LYS A 1 84 ? -7.725 7.710 13.673 1.00 94.62 84 LYS A O 1
ATOM 660 N N . LEU A 1 85 ? -7.910 7.356 11.456 1.00 93.62 85 LEU A N 1
ATOM 661 C CA . LEU A 1 85 ? -9.372 7.394 11.422 1.00 93.62 85 LEU A CA 1
ATOM 662 C C . LEU A 1 85 ? -9.988 6.303 12.312 1.00 93.62 85 LEU A C 1
ATOM 664 O O . LEU A 1 85 ? -10.897 6.592 13.085 1.00 93.62 85 LEU A O 1
ATOM 668 N N . LEU A 1 86 ? -9.480 5.066 12.255 1.00 92.00 86 LEU A N 1
ATOM 669 C CA . LEU A 1 86 ? -9.949 3.995 13.142 1.00 92.00 86 LEU A CA 1
ATOM 670 C C . LEU A 1 86 ? -9.708 4.323 14.617 1.00 92.00 86 LEU A C 1
ATOM 672 O O . LEU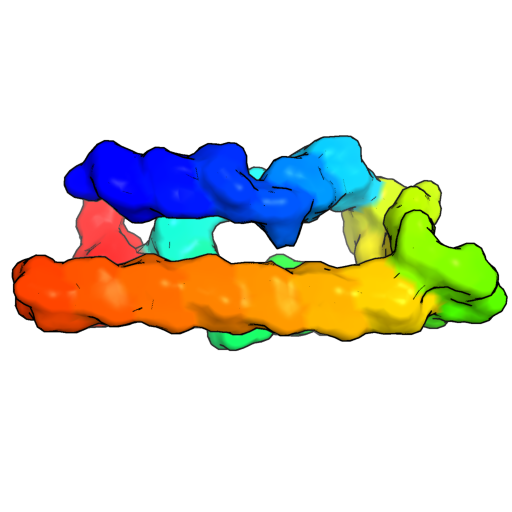 A 1 86 ? -10.596 4.130 15.444 1.00 92.00 86 LEU A O 1
ATOM 676 N N . SER A 1 87 ? -8.534 4.870 14.940 1.00 92.50 87 SER A N 1
ATOM 677 C CA . SER A 1 87 ? -8.204 5.291 16.301 1.00 92.50 87 SER A CA 1
ATOM 678 C C . SER A 1 87 ? -9.127 6.404 16.810 1.00 92.50 87 SER A C 1
ATOM 680 O O . SER A 1 87 ? -9.495 6.383 17.982 1.00 92.50 87 SER A O 1
ATOM 682 N N . GLU A 1 88 ? -9.500 7.367 15.964 1.00 93.25 88 GLU A N 1
ATOM 683 C CA . GLU A 1 88 ? -10.436 8.450 16.308 1.0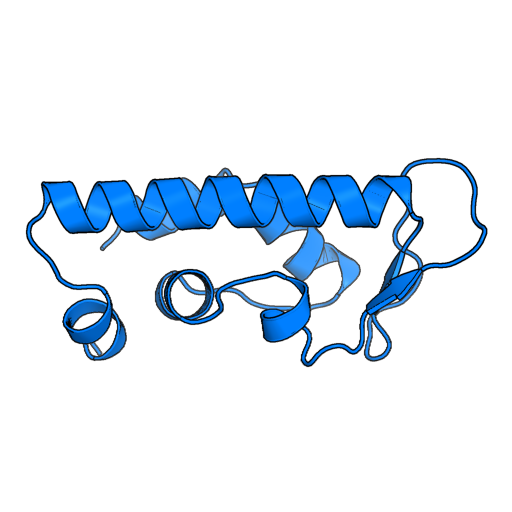0 93.25 88 GLU A CA 1
ATOM 684 C C . GLU A 1 88 ? -11.849 7.911 16.581 1.00 93.25 88 GLU A C 1
ATOM 686 O O . GLU A 1 88 ? -12.514 8.349 17.519 1.00 93.25 88 GLU A O 1
ATOM 691 N N . GLU A 1 89 ? -12.269 6.899 15.821 1.00 90.50 89 GLU A N 1
ATOM 692 C CA . GLU A 1 89 ? -13.553 6.201 15.976 1.00 90.50 89 GLU A CA 1
ATOM 693 C C . GLU A 1 89 ? -13.500 5.093 17.060 1.00 90.50 89 GLU A C 1
ATOM 695 O O . GLU A 1 89 ? -14.492 4.406 17.296 1.00 90.50 89 GLU A O 1
ATOM 700 N N . LYS A 1 90 ? -12.359 4.927 17.752 1.00 91.19 90 LYS A N 1
ATOM 701 C CA . LYS A 1 90 ? -12.095 3.894 18.779 1.00 91.19 90 LYS A CA 1
ATOM 702 C C . LYS A 1 90 ? -12.308 2.454 18.291 1.00 91.19 90 LYS A C 1
ATOM 704 O O . LYS A 1 90 ? -12.692 1.582 19.068 1.00 91.19 90 LYS A O 1
ATOM 709 N N . ILE A 1 91 ? -12.038 2.202 17.015 1.00 90.12 91 ILE A N 1
ATOM 710 C CA . ILE A 1 91 ? -12.108 0.879 16.393 1.00 90.12 91 ILE A CA 1
ATOM 711 C C . ILE A 1 91 ? -10.686 0.319 16.314 1.00 90.12 91 ILE A C 1
ATOM 713 O O . ILE A 1 91 ? -9.780 0.989 15.817 1.00 90.12 91 ILE A O 1
ATOM 717 N N . SER A 1 92 ? -10.463 -0.907 16.793 1.00 90.25 92 SER A N 1
ATOM 718 C CA . SER A 1 92 ? -9.157 -1.547 16.623 1.00 90.25 92 SER A CA 1
ATOM 719 C C . SER A 1 92 ? -8.971 -2.034 15.180 1.00 90.25 92 SER A C 1
ATOM 721 O O . SER A 1 92 ? -9.933 -2.345 14.476 1.00 90.25 92 SER A O 1
ATOM 723 N N . ALA A 1 93 ? -7.719 -2.124 14.723 1.00 86.38 93 ALA A N 1
ATOM 724 C CA . ALA A 1 93 ? -7.427 -2.660 13.393 1.00 86.38 93 ALA A CA 1
ATOM 725 C C . ALA A 1 93 ? -7.932 -4.106 13.230 1.00 86.38 93 ALA A C 1
ATOM 727 O O . ALA A 1 93 ? -8.366 -4.477 12.143 1.00 86.38 93 ALA A O 1
ATOM 728 N N . GLU A 1 94 ? -7.902 -4.898 14.303 1.00 87.56 94 GLU A N 1
ATOM 729 C CA . GLU A 1 94 ? -8.368 -6.285 14.302 1.00 87.56 94 GLU A CA 1
ATOM 730 C C . GLU A 1 94 ? -9.896 -6.367 14.218 1.00 87.56 94 GLU A C 1
ATOM 732 O O . GLU A 1 94 ? -10.431 -7.094 13.383 1.00 87.56 94 GLU A O 1
ATOM 737 N N . ASP A 1 95 ? -10.613 -5.555 14.998 1.00 87.19 95 ASP A N 1
ATOM 738 C CA . ASP A 1 95 ? -12.077 -5.488 14.919 1.00 87.19 95 ASP A CA 1
ATOM 739 C C . ASP A 1 95 ? -12.522 -5.039 13.526 1.00 87.19 95 ASP A C 1
ATOM 741 O O . ASP A 1 95 ? -13.453 -5.601 12.951 1.00 87.19 95 ASP A O 1
ATOM 745 N N . PHE A 1 96 ? -11.817 -4.065 12.943 1.00 87.81 96 PHE A N 1
ATOM 746 C CA . PHE A 1 96 ? -12.139 -3.558 11.616 1.00 87.81 96 PHE A CA 1
ATOM 747 C C . PHE A 1 96 ? -11.953 -4.604 10.511 1.00 87.81 96 PHE A C 1
ATOM 749 O O . PHE A 1 96 ? -12.770 -4.674 9.594 1.00 87.81 96 PHE A O 1
ATOM 756 N N . LYS A 1 97 ? -10.909 -5.437 10.591 1.00 83.19 97 LYS A N 1
ATOM 757 C CA . LYS A 1 97 ? -10.694 -6.544 9.641 1.00 83.19 97 LYS A CA 1
ATOM 758 C C . LYS A 1 97 ? -11.813 -7.583 9.692 1.00 83.19 97 LYS A C 1
ATOM 760 O O . LYS A 1 97 ? -12.112 -8.195 8.673 1.00 83.19 97 LYS A O 1
ATOM 765 N N . ASN A 1 98 ? -12.422 -7.762 10.863 1.00 84.06 98 ASN A N 1
ATOM 766 C CA . ASN A 1 98 ? -13.475 -8.745 11.103 1.00 84.06 98 ASN A CA 1
ATOM 767 C C . ASN A 1 98 ? -14.896 -8.209 10.831 1.00 84.06 98 ASN A C 1
ATOM 769 O O . ASN A 1 98 ? -15.858 -8.982 10.873 1.00 84.06 98 ASN A O 1
ATOM 773 N N . LEU A 1 99 ? -15.048 -6.914 10.524 1.00 76.75 99 LEU A N 1
ATOM 774 C CA . LEU A 1 99 ? -16.314 -6.334 10.069 1.00 76.75 99 LEU A CA 1
ATOM 775 C C . LEU A 1 99 ? -16.624 -6.832 8.648 1.00 76.75 99 LEU A C 1
ATOM 777 O O . LEU A 1 99 ? -15.957 -6.443 7.687 1.00 76.75 99 LEU A O 1
ATOM 781 N N . LYS A 1 100 ? -17.631 -7.706 8.548 1.00 56.91 100 LYS A N 1
ATOM 782 C CA . LYS A 1 100 ? -18.202 -8.193 7.284 1.00 56.91 100 LYS A CA 1
ATOM 783 C C . LYS A 1 100 ? -18.998 -7.114 6.560 1.00 56.91 100 LYS A C 1
ATOM 785 O O . LYS A 1 100 ? -19.733 -6.367 7.246 1.00 56.91 100 LYS A O 1
#

Secondary structure (DSSP, 8-state):
-HHHHHHHHT-HHHHHHHHHH-----HHHHHH-SSHHHHTTT-EEEE---SS-EEESSSSEEEEHHHHHHHHHHHHHHHHHHHHHHHHTT--HHHHHH--

Sequence (100 aa):
MIKCYDIMLGSGVVQSLKGYWGIELSPQIVIGEESIDVLCNNNIKIDSSEGDSITLSGPPYVCSKIRYESLKRQYKELRNTLLKLLSEEKISAEDFKNLK

pLDDT: mean 90.83, std 7.37, range [56.91, 98.0]

Radius of gyration: 14.02 Å; chains: 1; bounding box: 35×21×36 Å

Foldseek 3Di:
DVVLVVLLVPFPLQCCCCVAQVDHDDLLLLLPQQFPCVSQVVQADADPDPDWDWDHRDRNGYTHPVNRVVSRVSSNVSNVVSCVVCVVVVHDSVNVNVDD

Organism: NCBI:txid2320100